Protein AF-A0A8X6YAW8-F1 (afdb_monomer_lite)

Radius of gyration: 24.0 Å; chains: 1; bounding box: 76×31×46 Å

Sequence (86 aa):
MAMSQIERVPDNEINNVGYHLPYRPVLTPTKTTKIRSVLDATARESGKPSLNDVLHKGSSLIELIPDILDRFRSTSQPTLRKPSCS

Secondary structure (DSSP, 8-state):
-PPPS--PPPTTTTTSS---PPP-----TT--PPPPP---TT---TTS--HHHHS---S-GGGGHHHHHHHHHHTT----------

pLDDT: mean 73.87, std 13.91, range [41.62, 93.56]

Structure (mmCIF, N/CA/C/O backbone):
data_AF-A0A8X6YAW8-F1
#
_entry.id   AF-A0A8X6YAW8-F1
#
loop_
_atom_site.group_PDB
_atom_site.id
_atom_site.type_symbol
_atom_site.label_atom_id
_atom_site.label_alt_id
_atom_site.label_comp_id
_atom_site.label_asym_id
_atom_site.label_entity_id
_atom_site.label_seq_id
_atom_site.pdbx_PDB_ins_code
_atom_site.Cartn_x
_atom_site.Cartn_y
_atom_site.Cartn_z
_atom_site.occupancy
_atom_site.B_iso_or_equiv
_atom_site.auth_seq_id
_atom_site.auth_comp_id
_atom_site.auth_asym_id
_atom_site.auth_atom_id
_atom_site.pdbx_PDB_model_num
ATOM 1 N N . MET A 1 1 ? 15.193 -10.238 20.781 1.00 41.62 1 MET A N 1
ATOM 2 C CA . MET A 1 1 ? 16.161 -9.773 19.766 1.00 41.62 1 MET A CA 1
ATOM 3 C C . MET A 1 1 ? 15.483 -9.919 18.413 1.00 41.62 1 MET A C 1
ATOM 5 O O . MET A 1 1 ? 15.339 -11.040 17.956 1.00 41.62 1 MET A O 1
ATOM 9 N N . ALA A 1 2 ? 14.927 -8.842 17.853 1.00 42.03 2 ALA A N 1
ATOM 10 C CA . ALA A 1 2 ? 14.234 -8.899 16.564 1.00 42.03 2 ALA A CA 1
ATOM 11 C C . ALA A 1 2 ? 15.196 -8.438 15.466 1.00 42.03 2 ALA A C 1
ATOM 13 O O . ALA A 1 2 ? 15.734 -7.335 15.548 1.00 42.03 2 ALA A O 1
ATOM 14 N N . MET A 1 3 ? 15.440 -9.321 14.500 1.00 46.12 3 MET A N 1
ATOM 15 C CA . MET A 1 3 ? 16.280 -9.073 13.332 1.00 46.12 3 MET A CA 1
ATOM 16 C C . MET A 1 3 ? 15.590 -8.094 12.373 1.00 46.12 3 MET A C 1
ATOM 18 O O . MET A 1 3 ? 14.369 -8.105 12.223 1.00 46.12 3 MET A O 1
ATOM 22 N N . SER A 1 4 ? 16.406 -7.216 11.794 1.00 48.81 4 SER A N 1
ATOM 23 C CA . SER A 1 4 ? 16.055 -6.098 10.916 1.00 48.81 4 SER A CA 1
ATOM 24 C C . SER A 1 4 ? 15.054 -6.475 9.814 1.00 48.81 4 SER A C 1
ATOM 26 O O . SER A 1 4 ? 15.280 -7.426 9.078 1.00 48.81 4 SER A O 1
ATOM 28 N N . GLN A 1 5 ? 13.987 -5.684 9.644 1.00 63.38 5 GLN A N 1
ATOM 29 C CA . GLN A 1 5 ? 13.055 -5.769 8.501 1.00 63.38 5 GLN A CA 1
ATOM 30 C C . GLN A 1 5 ? 13.633 -5.162 7.203 1.00 63.38 5 GLN A C 1
ATOM 32 O O . GLN A 1 5 ? 12.913 -4.987 6.223 1.00 63.38 5 GLN A O 1
ATOM 37 N N . ILE A 1 6 ? 14.909 -4.770 7.214 1.00 72.00 6 ILE A N 1
ATOM 38 C CA . ILE A 1 6 ? 15.605 -4.076 6.129 1.00 72.00 6 ILE A CA 1
ATOM 39 C C . ILE A 1 6 ? 16.941 -4.784 5.910 1.00 72.00 6 ILE A C 1
ATOM 41 O O . ILE A 1 6 ? 17.714 -4.946 6.859 1.00 72.00 6 ILE A O 1
ATOM 45 N N . GLU A 1 7 ? 17.212 -5.165 4.667 1.00 77.12 7 GLU A N 1
ATOM 46 C CA . GLU A 1 7 ? 18.436 -5.842 4.246 1.00 77.12 7 GLU A CA 1
ATOM 47 C C . GLU A 1 7 ? 19.212 -4.963 3.259 1.00 77.12 7 GLU A C 1
ATOM 49 O O . GLU A 1 7 ? 18.626 -4.256 2.434 1.00 77.12 7 GLU A O 1
ATOM 54 N N . ARG A 1 8 ? 20.545 -4.973 3.365 1.00 78.94 8 ARG A N 1
ATOM 55 C CA . ARG A 1 8 ? 21.412 -4.319 2.383 1.00 78.94 8 ARG A CA 1
ATOM 56 C C . ARG A 1 8 ? 21.474 -5.201 1.140 1.00 78.94 8 ARG A C 1
ATOM 58 O O . ARG A 1 8 ? 21.878 -6.351 1.246 1.00 78.94 8 ARG A O 1
ATOM 65 N N . VAL A 1 9 ? 21.165 -4.630 -0.022 1.00 79.62 9 VAL A N 1
ATOM 66 C CA . VAL A 1 9 ? 21.379 -5.300 -1.312 1.00 79.62 9 VAL A CA 1
ATOM 67 C C . VAL A 1 9 ? 22.883 -5.553 -1.483 1.00 79.62 9 VAL A C 1
ATOM 69 O O . VAL A 1 9 ? 23.656 -4.592 -1.377 1.00 79.62 9 VAL A O 1
ATOM 72 N N . PRO A 1 10 ? 23.325 -6.805 -1.682 1.00 84.50 10 PRO A N 1
ATOM 73 C CA . PRO A 1 10 ? 24.738 -7.100 -1.852 1.00 84.50 10 PRO A CA 1
ATOM 74 C C . PRO A 1 10 ? 25.253 -6.540 -3.185 1.00 84.50 10 PRO A C 1
ATOM 76 O O . PRO A 1 10 ? 24.512 -6.415 -4.159 1.00 84.50 10 PRO A O 1
ATOM 79 N N . ASP A 1 11 ? 26.533 -6.154 -3.221 1.00 84.38 11 ASP A N 1
ATOM 80 C CA . ASP A 1 11 ? 27.078 -5.324 -4.308 1.00 84.38 11 ASP A CA 1
ATOM 81 C C . ASP A 1 11 ? 27.023 -6.018 -5.690 1.00 84.38 11 ASP A C 1
ATOM 83 O O . ASP A 1 11 ? 26.967 -5.362 -6.730 1.00 84.38 11 ASP A O 1
ATOM 87 N N . ASN A 1 12 ? 26.978 -7.352 -5.703 1.00 84.50 12 ASN A N 1
ATOM 88 C CA . ASN A 1 12 ? 26.812 -8.184 -6.896 1.00 84.50 12 ASN A CA 1
ATOM 89 C C . ASN A 1 12 ? 25.381 -8.180 -7.467 1.00 84.50 12 ASN A C 1
ATOM 91 O O . ASN A 1 12 ? 25.203 -8.487 -8.642 1.00 84.50 12 ASN A O 1
ATOM 95 N N . GLU A 1 13 ? 24.374 -7.839 -6.664 1.00 80.44 13 GLU A N 1
ATOM 96 C CA . GLU A 1 13 ? 22.956 -7.849 -7.041 1.00 80.44 13 GLU A CA 1
ATOM 97 C C . GLU A 1 13 ? 22.421 -6.455 -7.383 1.00 80.44 13 GLU A C 1
ATOM 99 O O . GLU A 1 13 ? 21.302 -6.337 -7.873 1.00 80.44 13 GLU A O 1
ATOM 104 N N . ILE A 1 14 ? 23.227 -5.399 -7.213 1.00 77.69 14 ILE A N 1
ATOM 105 C CA . ILE A 1 14 ? 22.844 -4.008 -7.524 1.00 77.69 14 ILE A CA 1
ATOM 106 C C . ILE A 1 14 ? 22.377 -3.849 -8.980 1.00 77.69 14 ILE A C 1
ATOM 108 O O . ILE A 1 14 ? 21.504 -3.033 -9.265 1.00 77.69 14 ILE A O 1
ATOM 112 N N . ASN A 1 15 ? 22.955 -4.626 -9.900 1.00 79.00 15 ASN A N 1
ATOM 113 C CA . ASN A 1 15 ? 22.618 -4.585 -11.325 1.00 79.00 15 ASN A CA 1
ATOM 114 C C . ASN A 1 15 ? 21.548 -5.614 -11.730 1.00 79.00 15 ASN A C 1
ATOM 116 O O . ASN A 1 15 ? 21.164 -5.656 -12.900 1.00 79.00 15 ASN A O 1
ATOM 120 N N . ASN A 1 16 ? 21.081 -6.457 -10.804 1.00 81.31 16 ASN A N 1
ATOM 121 C CA . ASN A 1 16 ? 20.020 -7.412 -11.098 1.00 81.31 16 ASN A CA 1
ATOM 122 C C . ASN A 1 16 ? 18.671 -6.696 -11.196 1.00 81.31 16 ASN A C 1
ATOM 124 O O . ASN A 1 16 ? 18.441 -5.650 -10.589 1.00 81.31 16 ASN A O 1
ATOM 128 N N . VAL A 1 17 ? 17.749 -7.282 -11.960 1.00 73.50 17 VAL A N 1
ATOM 129 C CA . VAL A 1 17 ? 16.374 -6.784 -12.034 1.00 73.50 17 VAL A CA 1
ATOM 130 C C . VAL A 1 17 ? 15.707 -7.006 -10.676 1.00 73.50 17 VAL A C 1
ATOM 132 O O . VAL A 1 17 ? 15.315 -8.121 -10.339 1.00 73.50 17 VAL A O 1
ATOM 135 N N . GLY A 1 18 ? 15.591 -5.933 -9.899 1.00 71.44 18 GLY A N 1
ATOM 136 C CA . GLY A 1 18 ? 14.976 -5.916 -8.578 1.00 71.44 18 GLY A CA 1
ATOM 137 C C . GLY A 1 18 ? 14.220 -4.613 -8.332 1.00 71.44 18 GLY A C 1
ATOM 138 O O . GLY A 1 18 ? 14.522 -3.574 -8.919 1.00 71.44 18 GLY A O 1
ATOM 139 N N . TYR A 1 19 ? 13.211 -4.668 -7.463 1.00 72.56 19 TYR A N 1
ATOM 140 C CA . TYR A 1 19 ? 12.449 -3.495 -7.037 1.00 72.56 19 TYR A CA 1
ATOM 141 C C . TYR A 1 19 ? 12.830 -3.154 -5.597 1.00 72.56 19 TYR A C 1
ATOM 143 O O . TYR A 1 19 ? 12.532 -3.912 -4.675 1.00 72.56 19 TYR A O 1
ATOM 151 N N . HIS A 1 20 ? 13.477 -2.007 -5.397 1.00 73.38 20 HIS A N 1
ATOM 152 C CA . HIS A 1 20 ? 13.880 -1.527 -4.075 1.00 73.38 20 HIS A CA 1
ATOM 153 C C . HIS A 1 20 ? 13.130 -0.242 -3.729 1.00 73.38 20 HIS A C 1
ATOM 155 O O . HIS A 1 20 ? 13.056 0.682 -4.539 1.00 73.38 20 HIS A O 1
ATOM 161 N N . LEU A 1 21 ? 12.592 -0.168 -2.511 1.00 71.94 21 LEU A N 1
ATOM 162 C CA . LEU A 1 21 ? 11.974 1.053 -2.001 1.00 71.94 21 LEU A CA 1
ATOM 163 C C . LEU A 1 21 ? 13.042 1.893 -1.283 1.00 71.94 21 LEU A C 1
ATOM 165 O O . LEU A 1 21 ? 13.686 1.387 -0.360 1.00 71.94 21 LEU A O 1
ATOM 169 N N . PRO A 1 22 ? 13.254 3.163 -1.671 1.00 65.44 22 PRO A N 1
ATOM 170 C CA . PRO A 1 22 ? 14.234 4.015 -1.012 1.00 65.44 22 PRO A CA 1
ATOM 171 C C . PRO A 1 22 ? 13.815 4.273 0.439 1.00 65.44 22 PRO A C 1
ATOM 173 O O . PRO A 1 22 ? 12.770 4.863 0.708 1.00 65.44 22 PRO A O 1
ATOM 176 N N . TYR A 1 23 ? 14.650 3.853 1.388 1.00 68.25 23 TYR A N 1
ATOM 177 C CA . TYR A 1 23 ? 14.433 4.087 2.812 1.00 68.25 23 TYR A CA 1
ATOM 178 C C . TYR A 1 23 ? 15.195 5.335 3.277 1.00 68.25 23 TYR A C 1
ATOM 180 O O . TYR A 1 23 ? 16.421 5.394 3.177 1.00 68.25 23 TYR A O 1
ATOM 188 N N . ARG A 1 24 ? 14.484 6.340 3.807 1.00 61.97 24 ARG A N 1
ATOM 189 C CA . ARG A 1 24 ? 15.086 7.505 4.480 1.00 61.97 24 ARG A CA 1
ATOM 190 C C . ARG A 1 24 ? 14.431 7.723 5.848 1.00 61.97 24 ARG A C 1
ATOM 192 O O . ARG A 1 24 ? 13.225 7.965 5.895 1.00 61.97 24 ARG A O 1
ATOM 199 N N . PRO A 1 25 ? 15.182 7.662 6.962 1.00 61.88 25 PRO A N 1
ATOM 200 C CA . PRO A 1 25 ? 14.629 7.969 8.274 1.00 61.88 25 PRO A CA 1
ATOM 201 C C . PRO A 1 25 ? 14.350 9.473 8.392 1.00 61.88 25 PRO A C 1
ATOM 203 O O . PRO A 1 25 ? 15.248 10.296 8.223 1.00 61.88 25 PRO A O 1
ATOM 206 N N . VAL A 1 26 ? 13.107 9.837 8.713 1.00 61.19 26 VAL A N 1
ATOM 207 C CA . VAL A 1 26 ? 12.746 11.222 9.047 1.00 61.19 26 VAL A CA 1
ATOM 208 C C . VAL A 1 26 ? 12.975 11.426 10.543 1.00 61.19 26 VAL A C 1
ATOM 210 O O . VAL A 1 26 ? 12.193 10.964 11.374 1.00 61.19 26 VAL A O 1
ATOM 213 N N . LEU A 1 27 ? 14.074 12.094 10.892 1.00 66.25 27 LEU A N 1
ATOM 214 C CA . LEU A 1 27 ? 14.421 12.415 12.275 1.00 66.25 27 LEU A CA 1
ATOM 215 C C . LEU A 1 27 ? 13.817 13.767 12.649 1.00 66.25 27 LEU A C 1
ATOM 217 O O . LEU A 1 27 ? 14.102 14.777 12.014 1.00 66.25 27 LEU A O 1
ATOM 221 N N . THR A 1 28 ? 12.985 13.794 13.690 1.00 64.50 28 THR A N 1
ATOM 222 C CA . THR A 1 28 ? 12.484 15.050 14.264 1.00 64.50 28 THR A CA 1
ATOM 223 C C . THR A 1 28 ? 13.169 15.263 15.616 1.00 64.50 28 THR A C 1
ATOM 225 O O . THR A 1 28 ? 12.897 14.494 16.537 1.00 64.50 28 THR A O 1
ATOM 228 N N . PRO A 1 29 ? 14.049 16.269 15.773 1.00 65.25 29 PRO A N 1
ATOM 229 C CA . PRO A 1 29 ? 14.931 16.388 16.941 1.00 65.25 29 PRO A CA 1
ATOM 230 C C . PRO A 1 29 ? 14.191 16.572 18.277 1.00 65.25 29 PRO A C 1
ATOM 232 O O . PRO A 1 29 ? 14.737 16.273 19.332 1.00 65.25 29 PRO A O 1
ATOM 235 N N . THR A 1 30 ? 12.939 17.031 18.248 1.00 68.19 30 THR A N 1
ATOM 236 C CA . THR A 1 30 ? 12.145 17.369 19.442 1.00 68.19 30 THR A CA 1
ATOM 237 C C . THR A 1 30 ? 11.190 16.258 19.894 1.00 68.19 30 THR A C 1
ATOM 239 O O . THR A 1 30 ? 10.537 16.398 20.926 1.00 68.19 30 THR A O 1
ATOM 242 N N . LYS A 1 31 ? 11.050 15.164 19.131 1.00 62.88 31 LYS A N 1
ATOM 243 C CA . LYS A 1 31 ? 10.114 14.073 19.444 1.00 62.88 31 LYS A CA 1
ATOM 244 C C . LYS A 1 31 ? 10.859 12.759 19.661 1.00 62.88 31 LYS A C 1
ATOM 246 O O . LYS A 1 31 ? 11.495 12.244 18.754 1.00 62.88 31 LYS A O 1
ATOM 251 N N . THR A 1 32 ? 10.695 12.167 20.843 1.00 62.44 32 THR A N 1
ATOM 252 C CA . THR A 1 32 ? 11.234 10.846 21.228 1.00 62.44 32 THR A CA 1
ATOM 253 C C . THR A 1 32 ? 10.429 9.667 20.663 1.00 62.44 32 THR A C 1
ATOM 255 O O . THR A 1 32 ? 10.566 8.528 21.109 1.00 62.44 32 THR A O 1
ATOM 258 N N . THR A 1 33 ? 9.539 9.914 19.698 1.00 63.34 33 THR A N 1
ATOM 259 C CA . THR A 1 33 ? 8.687 8.869 19.126 1.00 63.34 33 THR A CA 1
ATOM 260 C C . THR A 1 33 ? 9.543 7.909 18.301 1.00 63.34 33 THR A C 1
ATOM 262 O O . THR A 1 33 ? 10.388 8.354 17.527 1.00 63.34 33 THR A O 1
ATOM 265 N N . LYS A 1 34 ? 9.325 6.591 18.445 1.00 65.50 34 LYS A N 1
ATOM 266 C CA . LYS A 1 34 ? 9.984 5.577 17.602 1.00 65.50 34 LYS A CA 1
ATOM 267 C C . LYS A 1 34 ? 9.872 5.988 16.127 1.00 65.50 34 LYS A C 1
ATOM 269 O O . LYS A 1 34 ? 8.769 6.287 15.664 1.00 65.50 34 LYS A O 1
ATOM 274 N N . ILE A 1 35 ? 11.000 6.010 15.415 1.00 67.94 35 ILE A N 1
ATOM 275 C CA . ILE A 1 35 ? 11.051 6.321 13.980 1.00 67.94 35 ILE A CA 1
ATOM 276 C C . ILE A 1 35 ? 10.128 5.338 13.250 1.00 67.94 35 ILE A C 1
ATOM 278 O O . ILE A 1 35 ? 10.241 4.128 13.441 1.00 67.94 35 ILE A O 1
ATOM 282 N N . ARG A 1 36 ? 9.205 5.858 12.435 1.00 67.62 36 ARG A N 1
ATOM 283 C CA . ARG A 1 36 ? 8.337 5.051 11.566 1.00 67.62 36 ARG A CA 1
ATOM 284 C C . ARG A 1 36 ? 8.860 5.140 10.138 1.00 67.62 36 ARG A C 1
ATOM 286 O O . ARG A 1 36 ? 9.011 6.243 9.619 1.00 67.62 36 ARG A O 1
ATOM 293 N N . SER A 1 37 ? 9.132 3.997 9.517 1.00 68.12 37 SER A N 1
ATOM 294 C CA . SER A 1 37 ? 9.391 3.913 8.083 1.00 68.12 37 SER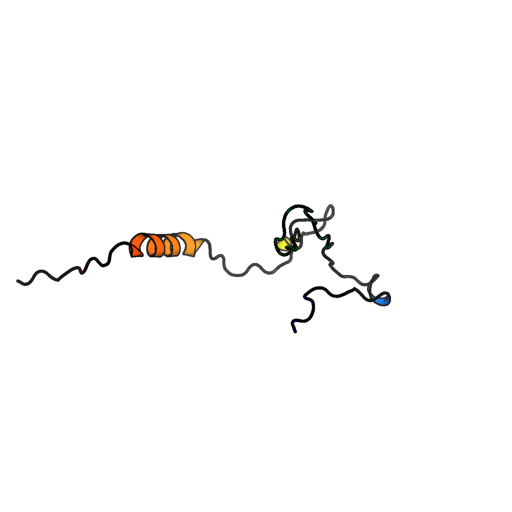 A CA 1
ATOM 295 C C . SER A 1 37 ? 8.073 4.126 7.330 1.00 68.12 37 SER A C 1
ATOM 297 O O . SER A 1 37 ? 7.082 3.452 7.603 1.00 68.12 37 SER A O 1
ATOM 299 N N . VAL A 1 38 ? 8.036 5.086 6.406 1.00 73.50 38 VAL A N 1
ATOM 300 C CA . VAL A 1 38 ? 6.918 5.257 5.468 1.00 73.50 38 VAL A CA 1
ATOM 301 C C . VAL A 1 38 ? 7.487 5.056 4.075 1.00 73.50 38 VAL A C 1
ATOM 303 O O . VAL A 1 38 ? 8.398 5.779 3.678 1.00 73.50 38 VAL A O 1
ATOM 306 N N . LEU A 1 39 ? 6.987 4.047 3.367 1.00 77.50 39 LEU A N 1
ATOM 307 C CA . LEU A 1 39 ? 7.393 3.741 2.002 1.00 77.50 39 LEU A CA 1
ATOM 308 C C . LEU A 1 39 ? 6.221 4.049 1.074 1.00 77.50 39 LEU A C 1
ATOM 310 O O . LEU A 1 39 ? 5.109 3.571 1.297 1.00 77.50 39 LEU A O 1
ATOM 314 N N . ASP A 1 40 ? 6.472 4.858 0.049 1.00 82.31 40 ASP A N 1
ATOM 315 C CA . ASP A 1 40 ? 5.468 5.179 -0.958 1.00 82.31 40 ASP A CA 1
ATOM 316 C C . ASP A 1 40 ? 5.422 4.081 -2.030 1.00 82.31 40 ASP A C 1
ATOM 318 O O . ASP A 1 40 ? 6.284 4.001 -2.903 1.00 82.31 40 ASP A O 1
ATOM 322 N N . ALA A 1 41 ? 4.401 3.228 -1.957 1.00 84.19 41 ALA A N 1
ATOM 323 C CA . ALA A 1 41 ? 4.154 2.161 -2.927 1.00 84.19 41 ALA A CA 1
ATOM 324 C C . ALA A 1 41 ? 3.446 2.645 -4.212 1.00 84.19 41 ALA A C 1
ATOM 326 O O . ALA A 1 41 ? 3.211 1.847 -5.122 1.00 84.19 41 ALA A O 1
ATOM 327 N N . THR A 1 42 ? 3.079 3.931 -4.292 1.00 81.94 42 THR A N 1
ATOM 328 C CA . THR A 1 42 ? 2.443 4.535 -5.477 1.00 81.94 42 THR A CA 1
ATOM 329 C C . THR A 1 42 ? 3.447 5.154 -6.446 1.00 81.94 42 THR A C 1
ATOM 331 O O . THR A 1 42 ? 3.113 5.358 -7.620 1.00 81.94 42 THR A O 1
ATOM 334 N N . ALA A 1 43 ? 4.674 5.402 -5.976 1.00 82.19 43 ALA A N 1
ATOM 335 C CA . ALA A 1 43 ? 5.772 5.903 -6.785 1.00 82.19 43 ALA A CA 1
ATOM 336 C C . ALA A 1 43 ? 5.988 5.008 -8.015 1.00 82.19 43 ALA A C 1
ATOM 338 O O . ALA A 1 43 ? 6.030 3.778 -7.921 1.00 82.19 43 ALA A O 1
ATOM 339 N N . ARG A 1 44 ? 6.102 5.641 -9.184 1.00 82.75 44 ARG A N 1
ATOM 340 C CA . ARG A 1 44 ? 6.293 4.973 -10.474 1.00 82.75 44 ARG A CA 1
ATOM 341 C C . ARG A 1 44 ? 7.216 5.783 -11.370 1.00 82.75 44 ARG A C 1
ATOM 343 O O . ARG A 1 44 ? 7.199 7.012 -11.339 1.00 82.75 44 ARG A O 1
ATOM 350 N N . GLU A 1 45 ? 7.996 5.085 -12.181 1.00 81.12 45 GLU A N 1
ATOM 351 C CA . GLU A 1 45 ? 8.718 5.684 -13.302 1.00 81.12 45 GLU A CA 1
ATOM 352 C C . GLU A 1 45 ? 7.745 5.916 -14.470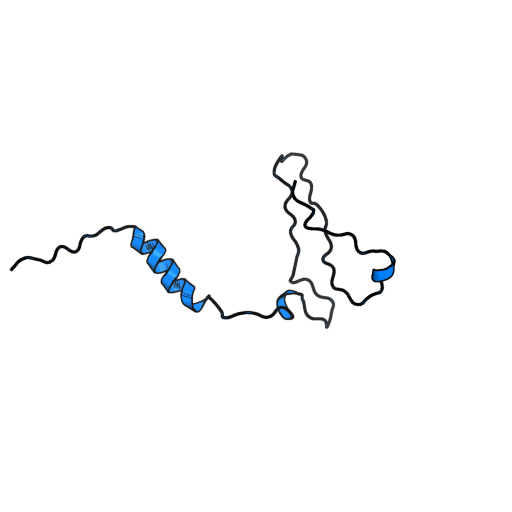 1.00 81.12 45 GLU A C 1
ATOM 354 O O . GLU A 1 45 ? 6.744 5.206 -14.602 1.00 81.12 45 GLU A O 1
ATOM 359 N N . SER A 1 46 ? 8.018 6.908 -15.322 1.00 84.81 46 SER A N 1
ATOM 360 C CA . SER A 1 46 ? 7.180 7.178 -16.495 1.00 84.81 46 SER A CA 1
ATOM 361 C C . SER A 1 46 ? 7.033 5.920 -17.360 1.00 84.81 46 SER A C 1
ATOM 363 O O . SER A 1 46 ? 8.023 5.313 -17.762 1.00 84.81 46 SER A O 1
ATOM 365 N N . GLY A 1 47 ? 5.790 5.508 -17.616 1.00 84.56 47 GLY A N 1
ATOM 366 C CA . GLY A 1 47 ? 5.479 4.315 -18.407 1.00 84.56 47 GLY A CA 1
ATOM 367 C C . GLY A 1 47 ? 5.644 2.969 -17.686 1.00 84.56 47 GLY A C 1
ATOM 368 O O . GLY A 1 47 ? 5.417 1.939 -18.317 1.00 84.56 47 GLY A O 1
ATOM 369 N N . LYS A 1 48 ? 5.994 2.939 -16.391 1.00 83.94 48 LYS A N 1
ATOM 370 C CA . LYS A 1 48 ? 6.100 1.699 -15.598 1.00 83.94 48 LYS A CA 1
ATOM 371 C C . LYS A 1 48 ? 5.015 1.627 -14.510 1.00 83.94 48 LYS A C 1
ATOM 373 O O . LYS A 1 48 ? 4.587 2.667 -14.006 1.00 83.94 48 LYS A O 1
ATOM 378 N N . PRO A 1 49 ? 4.541 0.421 -14.144 1.00 84.19 49 PRO A N 1
ATOM 379 C CA . PRO A 1 49 ? 3.548 0.263 -13.084 1.00 84.19 49 PRO A CA 1
ATOM 380 C C . PRO A 1 49 ? 4.161 0.538 -11.702 1.00 84.19 49 PRO A C 1
ATOM 382 O O . PRO A 1 49 ? 5.347 0.292 -11.479 1.00 84.19 49 PRO A O 1
ATOM 385 N N . SER A 1 50 ? 3.351 1.043 -10.768 1.00 87.25 50 SER A N 1
ATOM 386 C CA . SER A 1 50 ? 3.750 1.164 -9.358 1.00 87.25 50 SER A CA 1
ATOM 387 C C . SER A 1 50 ? 3.657 -0.182 -8.637 1.00 87.25 50 SER A C 1
ATOM 389 O O . SER A 1 50 ? 3.019 -1.116 -9.130 1.00 87.25 50 SER A O 1
ATOM 391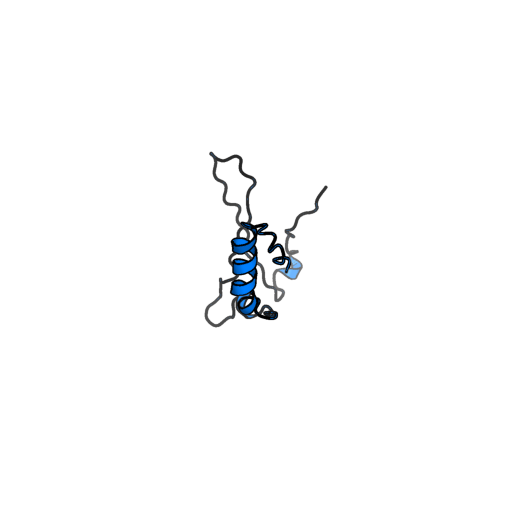 N N . LEU A 1 51 ? 4.231 -0.283 -7.433 1.00 85.12 51 LEU A N 1
ATOM 392 C CA . LEU A 1 51 ? 4.117 -1.494 -6.614 1.00 85.12 51 LEU A CA 1
ATOM 393 C C . LEU A 1 51 ? 2.642 -1.873 -6.380 1.00 85.12 51 LEU A C 1
ATOM 395 O O . LEU A 1 51 ? 2.262 -3.030 -6.533 1.00 85.12 51 LEU A O 1
ATOM 399 N N . ASN A 1 52 ? 1.787 -0.886 -6.112 1.00 87.94 52 ASN A N 1
ATOM 400 C CA . ASN A 1 52 ? 0.346 -1.097 -5.935 1.00 87.94 52 ASN A CA 1
ATOM 401 C C . ASN A 1 52 ? -0.388 -1.602 -7.194 1.00 87.94 52 ASN A C 1
ATOM 403 O O . ASN A 1 52 ? -1.507 -2.112 -7.078 1.00 87.94 52 ASN A O 1
ATOM 407 N N . ASP A 1 53 ? 0.196 -1.439 -8.383 1.00 86.62 53 ASP A N 1
ATOM 408 C CA . ASP A 1 53 ? -0.404 -1.883 -9.645 1.00 86.62 53 ASP A CA 1
ATOM 409 C C . ASP A 1 53 ? -0.045 -3.339 -9.971 1.00 86.62 53 ASP A C 1
ATOM 411 O O . ASP A 1 53 ? -0.842 -4.032 -10.598 1.00 86.62 53 ASP A O 1
ATOM 415 N N . VAL A 1 54 ? 1.132 -3.808 -9.539 1.00 87.00 54 VAL A N 1
ATOM 416 C CA . VAL A 1 54 ? 1.624 -5.172 -9.818 1.00 87.00 54 VAL A CA 1
ATOM 417 C C . VAL A 1 54 ? 1.297 -6.184 -8.721 1.00 87.00 54 VAL A C 1
ATOM 419 O O . VAL A 1 54 ? 1.358 -7.389 -8.959 1.00 87.00 54 VAL A O 1
ATOM 422 N N . LEU A 1 55 ? 0.949 -5.724 -7.517 1.00 86.81 55 LEU A N 1
ATOM 423 C CA . LEU A 1 55 ? 0.531 -6.609 -6.433 1.00 86.81 55 LEU A CA 1
ATOM 424 C C . LEU A 1 55 ? -0.845 -7.220 -6.722 1.00 86.81 55 LEU A C 1
ATOM 426 O O . LEU A 1 55 ? -1.793 -6.521 -7.087 1.00 86.81 55 LEU A O 1
ATOM 430 N N . HIS A 1 56 ? -0.971 -8.530 -6.499 1.00 83.00 56 HIS A N 1
ATOM 431 C CA . HIS A 1 56 ? -2.251 -9.221 -6.605 1.00 83.00 56 HIS A CA 1
ATOM 432 C C . HIS A 1 56 ? -3.232 -8.664 -5.566 1.00 83.00 56 HIS A C 1
ATOM 434 O O . HIS A 1 56 ? -3.033 -8.803 -4.358 1.00 83.00 56 HIS A O 1
ATOM 440 N N . LYS A 1 57 ? -4.300 -8.022 -6.043 1.00 81.44 57 LYS A N 1
ATOM 441 C CA . LYS A 1 57 ? -5.372 -7.503 -5.195 1.00 81.44 57 LYS A CA 1
ATOM 442 C C . LYS A 1 57 ? -6.325 -8.660 -4.910 1.00 81.44 57 LYS A C 1
ATOM 444 O O . LYS A 1 57 ? -6.992 -9.138 -5.822 1.00 81.44 57 LYS A O 1
ATOM 449 N N . GLY A 1 58 ? -6.347 -9.132 -3.664 1.00 85.06 58 GLY A N 1
ATOM 450 C CA . GLY A 1 58 ? -7.344 -10.106 -3.217 1.00 85.06 58 GLY A CA 1
ATOM 451 C C . GLY A 1 58 ? -8.773 -9.552 -3.310 1.00 85.06 58 GLY A C 1
ATOM 452 O O . GLY A 1 58 ? -8.992 -8.413 -3.725 1.00 85.06 58 GLY A O 1
ATOM 453 N N . SER A 1 59 ? -9.753 -10.355 -2.894 1.00 88.56 59 SER A N 1
ATOM 454 C CA . SER A 1 59 ? -11.166 -9.962 -2.862 1.00 88.56 59 SER A CA 1
ATOM 455 C C . SER A 1 59 ? -11.365 -8.626 -2.136 1.00 88.56 59 SER A C 1
ATOM 457 O O . SER A 1 59 ? -10.841 -8.419 -1.039 1.00 88.56 59 SER A O 1
ATOM 459 N N . SER A 1 60 ? -12.129 -7.714 -2.741 1.00 84.75 60 SER A N 1
ATOM 460 C CA . SER A 1 60 ? -12.418 -6.413 -2.139 1.00 84.75 60 SER A CA 1
ATOM 461 C C . SER A 1 60 ? -13.267 -6.588 -0.882 1.00 84.75 60 SER A C 1
ATOM 463 O O . SER A 1 60 ? -14.389 -7.078 -0.946 1.00 84.75 60 SER A O 1
ATOM 465 N N . LEU A 1 61 ? -12.760 -6.139 0.266 1.00 87.38 61 LEU A N 1
ATOM 466 C CA . LEU A 1 61 ? -13.528 -6.114 1.516 1.00 87.38 61 LEU A CA 1
ATOM 467 C C . LEU A 1 61 ? -14.429 -4.875 1.625 1.00 87.38 61 LEU A C 1
ATOM 469 O O . LEU A 1 61 ? -15.104 -4.707 2.637 1.00 87.38 61 LEU A O 1
ATOM 473 N N . ILE A 1 62 ? -14.448 -4.002 0.608 1.00 90.75 62 ILE A N 1
ATOM 474 C CA . ILE A 1 62 ? -15.270 -2.781 0.601 1.00 90.75 62 ILE A CA 1
ATOM 475 C C . ILE A 1 62 ? -16.751 -3.127 0.759 1.00 90.75 62 ILE A C 1
ATOM 477 O O . ILE A 1 62 ? -17.469 -2.443 1.482 1.00 90.75 62 ILE A O 1
ATOM 481 N N . GLU A 1 63 ? -17.183 -4.231 0.157 1.00 88.88 63 GLU A N 1
ATOM 482 C CA . GLU A 1 63 ? -18.557 -4.727 0.252 1.00 88.88 63 GLU A CA 1
ATOM 483 C C . GLU A 1 63 ? -18.945 -5.125 1.683 1.00 88.88 63 GLU A C 1
ATOM 485 O O . GLU A 1 63 ? -20.113 -5.041 2.044 1.00 88.88 63 GLU A O 1
ATOM 490 N N . LEU A 1 64 ? -17.972 -5.480 2.530 1.00 90.75 64 LEU A N 1
ATOM 491 C CA . LEU A 1 64 ? -18.195 -5.834 3.936 1.00 90.75 64 LEU A CA 1
ATOM 492 C C . LEU A 1 64 ? -18.166 -4.618 4.871 1.00 90.75 64 LEU A C 1
ATOM 494 O O . LEU A 1 64 ? -18.514 -4.745 6.047 1.00 90.75 64 LEU A O 1
ATOM 498 N N . ILE A 1 65 ? -17.732 -3.445 4.391 1.00 93.56 65 ILE A N 1
ATOM 499 C CA . ILE A 1 65 ? -17.621 -2.232 5.214 1.00 93.56 65 ILE A CA 1
ATOM 500 C C . ILE A 1 65 ? -18.972 -1.838 5.829 1.00 93.56 65 ILE A C 1
ATOM 502 O O . ILE A 1 65 ? -18.983 -1.596 7.039 1.00 93.56 65 ILE A O 1
ATOM 506 N N . PRO A 1 66 ? -20.101 -1.795 5.088 1.00 92.81 66 PRO A N 1
ATOM 507 C CA . PRO A 1 66 ? -21.399 -1.448 5.666 1.00 92.81 66 PRO A CA 1
ATOM 508 C C . PRO A 1 66 ? -21.776 -2.360 6.837 1.00 92.81 66 PRO A C 1
ATOM 510 O O . PRO A 1 66 ? -22.104 -1.866 7.913 1.00 92.81 66 PRO A O 1
ATOM 513 N N . ASP A 1 67 ? -21.621 -3.674 6.670 1.00 90.62 67 ASP A N 1
ATOM 514 C CA . ASP A 1 67 ? -21.951 -4.664 7.698 1.00 90.62 67 ASP A CA 1
ATOM 515 C C . ASP A 1 67 ? -21.041 -4.558 8.926 1.00 90.62 67 ASP A C 1
ATOM 517 O O . ASP A 1 67 ? -21.482 -4.721 10.065 1.00 90.62 67 ASP A O 1
ATOM 521 N N . ILE A 1 68 ? -19.745 -4.298 8.719 1.00 91.12 68 ILE A N 1
ATOM 522 C CA . ILE A 1 68 ? -18.792 -4.076 9.812 1.00 91.12 68 ILE A CA 1
ATOM 523 C C . ILE A 1 68 ? -19.193 -2.827 10.600 1.00 91.12 68 ILE A C 1
ATOM 525 O O . ILE A 1 68 ? -19.289 -2.886 11.827 1.00 91.12 68 ILE A O 1
ATOM 529 N N . LEU A 1 69 ? -19.450 -1.714 9.908 1.00 92.94 69 LEU A N 1
ATOM 530 C CA . LEU A 1 69 ? -19.846 -0.454 10.531 1.00 92.94 69 LEU A CA 1
ATOM 531 C C . LEU A 1 69 ? -21.168 -0.587 11.286 1.00 92.94 69 LEU A C 1
ATOM 533 O O . LEU A 1 69 ? -21.288 -0.060 12.392 1.00 92.94 69 LEU A O 1
ATOM 537 N N . ASP A 1 70 ? -22.139 -1.310 10.731 1.00 91.44 70 ASP A N 1
ATOM 538 C CA . ASP A 1 70 ? -23.426 -1.519 11.385 1.00 91.44 70 ASP A CA 1
ATOM 539 C C . ASP A 1 70 ? -23.281 -2.325 12.681 1.00 91.44 70 ASP A C 1
ATOM 541 O O . ASP A 1 70 ? -23.796 -1.918 13.725 1.00 91.44 70 ASP A O 1
ATOM 545 N N . ARG A 1 71 ? -22.468 -3.391 12.677 1.00 91.12 71 ARG A N 1
ATOM 546 C CA . ARG A 1 71 ? -22.132 -4.140 13.900 1.00 91.12 71 ARG A CA 1
ATOM 547 C C . ARG A 1 71 ? -21.461 -3.256 14.952 1.00 91.12 71 ARG A C 1
ATOM 549 O O . ARG A 1 71 ? -21.881 -3.281 16.104 1.00 91.12 71 ARG A O 1
ATOM 556 N N . PHE A 1 72 ? -20.473 -2.444 14.565 1.00 88.00 72 PHE A N 1
ATOM 557 C CA . PHE A 1 72 ? -19.785 -1.522 15.484 1.00 88.00 72 PHE A CA 1
ATOM 558 C C . PHE A 1 72 ? -20.720 -0.473 16.101 1.00 88.00 72 PHE A C 1
ATOM 560 O O . PHE A 1 72 ? -20.532 -0.067 17.248 1.00 88.00 72 PHE A O 1
ATOM 567 N N . ARG A 1 73 ? -21.726 -0.009 15.354 1.00 87.69 73 ARG A N 1
ATOM 568 C CA . ARG A 1 73 ? -22.692 0.990 15.840 1.00 87.69 73 ARG A CA 1
ATOM 569 C C . ARG A 1 73 ? -23.780 0.356 16.706 1.00 87.69 73 ARG A C 1
ATOM 571 O O . ARG A 1 73 ? -24.177 0.932 17.721 1.00 87.69 73 ARG A O 1
ATOM 578 N N . SER A 1 74 ? -24.214 -0.845 16.340 1.00 78.81 74 SER A N 1
ATOM 579 C CA . SER A 1 74 ? -25.284 -1.584 17.013 1.00 78.81 74 SER A CA 1
ATOM 580 C C . SER A 1 74 ? -24.839 -2.251 18.322 1.00 78.81 74 SER A C 1
ATOM 582 O O . SER A 1 74 ? -25.680 -2.565 19.161 1.00 78.81 74 SER A O 1
ATOM 584 N N . THR A 1 75 ? -23.531 -2.364 18.595 1.00 55.62 75 THR A N 1
ATOM 585 C CA . THR A 1 75 ? -22.998 -2.806 19.904 1.00 55.62 75 THR A CA 1
ATOM 586 C C . THR A 1 75 ? -23.225 -1.825 21.065 1.00 55.62 75 THR A C 1
ATOM 588 O O . THR A 1 75 ? -22.766 -2.076 22.175 1.00 55.62 75 THR A O 1
ATOM 591 N N . SER A 1 76 ? -23.965 -0.732 20.856 1.00 56.31 76 SER A N 1
ATOM 592 C CA . SER A 1 76 ? -24.421 0.161 21.931 1.00 56.31 76 SER A CA 1
ATOM 593 C C . SER A 1 76 ? -25.803 -0.190 22.509 1.00 56.31 76 SER A C 1
ATOM 595 O O . SER A 1 76 ? -26.298 0.541 23.366 1.00 56.31 76 SER A O 1
ATOM 597 N N . GLN A 1 77 ? -26.419 -1.321 22.135 1.00 51.16 77 GLN A N 1
ATOM 598 C CA . GLN A 1 77 ? -27.608 -1.817 22.839 1.00 51.16 77 GLN A CA 1
ATOM 599 C C . GLN A 1 77 ? -27.564 -3.317 23.163 1.00 51.16 77 GLN A C 1
ATOM 601 O O . GLN A 1 77 ? -27.868 -4.142 22.303 1.00 51.16 77 GLN A O 1
ATOM 606 N N . PRO A 1 78 ? -27.358 -3.702 24.438 1.00 50.59 78 PRO A N 1
ATOM 607 C CA . PRO A 1 78 ? -27.942 -4.922 24.966 1.00 50.59 78 PRO A CA 1
ATOM 608 C C . PRO A 1 78 ? -29.436 -4.661 25.218 1.00 50.59 78 PRO A C 1
ATOM 610 O O . PRO A 1 78 ? -29.882 -4.597 26.361 1.00 50.59 78 PRO A O 1
ATOM 613 N N . THR A 1 79 ? -30.241 -4.463 24.171 1.00 52.25 79 THR A N 1
ATOM 614 C CA . THR A 1 79 ? -31.693 -4.559 24.346 1.00 52.25 79 THR A CA 1
ATOM 615 C C . THR A 1 79 ? -32.061 -6.027 24.248 1.00 52.25 79 THR A C 1
ATOM 617 O O . THR A 1 79 ? -32.283 -6.583 23.176 1.00 52.25 79 THR A O 1
ATOM 620 N N . LEU A 1 80 ? -32.106 -6.663 25.423 1.00 52.28 80 LEU A N 1
ATOM 621 C CA . LEU A 1 80 ? -32.942 -7.830 25.670 1.00 52.28 80 LEU A CA 1
ATOM 622 C C . LEU A 1 80 ? -34.317 -7.527 25.051 1.00 52.28 80 LEU A C 1
ATOM 624 O O . LEU A 1 80 ? -35.143 -6.843 25.659 1.00 52.28 80 LEU A O 1
ATOM 628 N N . ARG A 1 81 ? -34.585 -8.011 23.836 1.00 55.44 81 ARG A N 1
ATOM 629 C CA . ARG A 1 81 ? -35.963 -8.162 23.380 1.00 55.44 81 ARG A CA 1
ATOM 630 C C . ARG A 1 81 ? -36.527 -9.301 24.217 1.00 55.44 81 ARG A C 1
ATOM 632 O O . ARG A 1 81 ? -36.424 -10.463 23.840 1.00 55.44 81 ARG A O 1
ATOM 639 N N . LYS A 1 82 ? -37.031 -8.974 25.412 1.00 52.91 82 LYS A N 1
ATOM 640 C CA . LYS A 1 82 ? -37.859 -9.908 26.172 1.00 52.91 82 LYS A CA 1
ATOM 641 C C . LYS A 1 82 ? -39.035 -10.274 25.263 1.00 52.91 82 LYS A C 1
ATOM 643 O O . LYS A 1 82 ? -39.701 -9.351 24.788 1.00 52.91 82 LYS A O 1
ATOM 648 N N . PRO A 1 83 ? -39.291 -11.562 24.991 1.00 54.62 83 PRO A N 1
ATOM 649 C CA . PRO A 1 83 ? -40.561 -11.937 24.401 1.00 54.62 83 PRO A CA 1
ATOM 650 C C . PRO A 1 83 ? -41.658 -11.504 25.376 1.00 54.62 83 PRO A C 1
ATOM 652 O O . PRO A 1 83 ? -41.576 -11.767 26.577 1.00 54.62 83 PRO A O 1
ATOM 655 N N . SER A 1 84 ? -42.644 -10.769 24.870 1.00 62.34 84 SER A N 1
ATOM 656 C CA . SER A 1 84 ? -43.867 -10.482 25.606 1.00 62.34 84 SER A CA 1
ATOM 657 C C . SER A 1 84 ? -44.539 -11.816 25.924 1.00 62.34 84 SER A C 1
ATOM 659 O O . SER A 1 84 ? -44.945 -12.518 24.997 1.00 62.34 84 SER A O 1
ATOM 661 N N . CYS A 1 85 ? -44.619 -12.186 27.204 1.00 47.91 85 CYS A N 1
ATOM 662 C CA . CYS A 1 85 ? -45.495 -13.276 27.622 1.00 47.91 85 CYS A CA 1
ATOM 663 C C . CYS A 1 85 ? -46.936 -12.913 27.251 1.00 47.91 85 CYS A C 1
ATOM 665 O O . CYS A 1 85 ? -47.411 -11.835 27.616 1.00 47.91 85 CYS A O 1
ATOM 667 N N . SER A 1 86 ? -47.582 -13.820 26.521 1.00 54.25 86 SER A N 1
ATOM 668 C CA . SER A 1 86 ? -49.036 -13.991 26.501 1.00 54.25 86 SER A CA 1
ATOM 669 C C . SER A 1 86 ? -49.526 -14.542 27.832 1.00 54.25 86 SER A C 1
ATOM 671 O O . SER A 1 86 ? -48.802 -15.419 28.362 1.00 54.25 86 SER A O 1
#

Organism: NCBI:txid2747483

Foldseek 3Di:
DDDDPDDDDDPVCPPPPD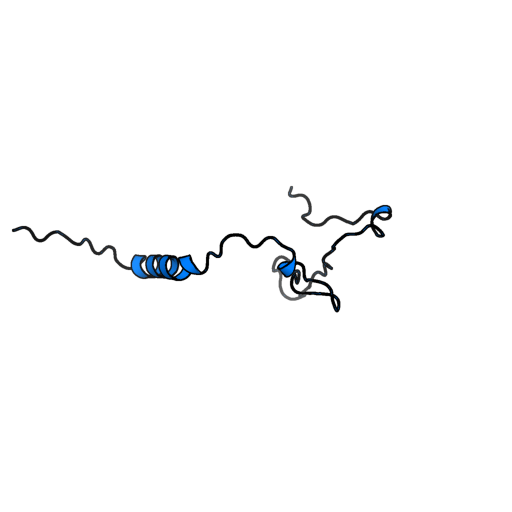DDFDWDFDDDPVDPDDTDTDTDQCDDDVPGHGNVRPDDDPDDCPVVVVVVVCVVVVVVDPPPPPPDDD

=== Feature glossary ===
A reading guide for the features in this record.

Start from the sequence.

  · This is the polypeptide sequence — one letter per residue, N-terminus first. Length ranges from a few dozen residues for small domains to over a thousand for large multi-domain proteins.

Fold it, and you get atomic coordinates and the backbone conformation that goes with them.

  · Structure coordinates are given as an mmCIF _atom_site loop: one row per atom with element, residue name, chain id, sequence number, and x/y/z position in Å. Only the four main-chain atoms per residue are included here; side chains are omitted to keep the record compact.

  · Backbone dihedral angles. Every residue except chain termini has a φ (preceding-C → N → Cα → C) and a ψ (N → Cα → C → next-N). They are reported in degrees following the IUPAC sign convention. Secondary structure is essentially a statement about which (φ, ψ) basin each residue occupies.

  · The SS8 string is DSSP's per-residue secondary-structure call. α-helix (H) means an i→i+4 H-bond ladder; β-strand (E) means the residue participates in a β-sheet; 3₁₀ (G) and π (I) are tighter and wider helices; T/S are turns/bends; '-' is loop.

  · SS3 is a coarse helix/strand/coil call (letters a/b/c) made by the P-SEA algorithm from inter-Cα distances and dihedrals. It is less detailed than DSSP but needs only Cα positions.

Summarize th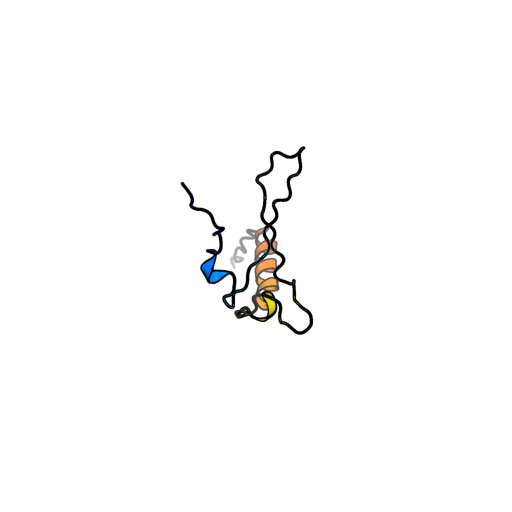e fold with a handful of shape descriptors and a per-residue structural alphabet.

  · Radius of gyration (Rg) is the root-mean-square distance of Cα atoms from their centroid — a single number for overall size and compactness. A globular domain of N residues has Rg ≈ 2.2·N^0.38 Å; an extended or disordered chain has a much larger Rg. The Cα contact count is the number of residue pairs whose Cα atoms are within 8 Å and are more than four positions apart in sequence — a standard proxy for tertiary packing density. The bounding box is the smallest axis-aligned box enclosing all Cα atoms.

  · The Foldseek 3Di string encodes local tertiary geometry as a 20-letter alphabet — one character per residue — derived from the relative positions of nearby Cα atoms. Unlike the amino-acid sequence, 3Di i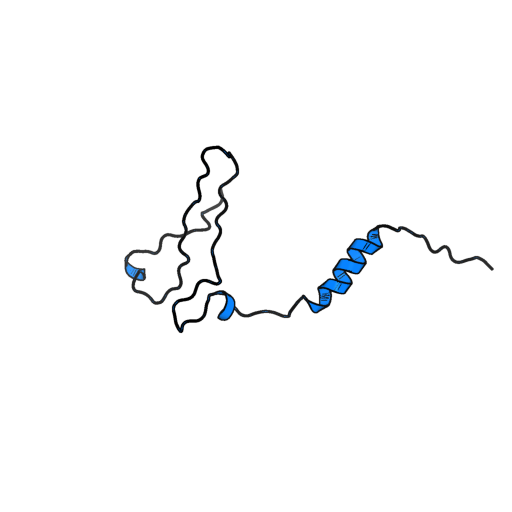s a direct function of the 3D structure, so two proteins with the same fold have similar 3Di strings even at low sequence identity.

  · Solvent-accessible surface area (SASA) is the area in Å² traced out by the centre of a 1.4 Å probe sphere (a water molecule) rolled over the protein's van der Waals surface (Shrake–Rupley / Lee–Richards construction). Buried residues have near-zero SASA; fully exposed residues can exceed 200 Å². The total SASA scales roughly with the number of surface residues.

Ask how reliable the model is.

  · pLDDT (predicted Local Distance Difference Test) is AlphaFold's per-residue confidence score, ranging from 0 to 100. Values above 90 indicate high confidence (typically well-packed cores); 70–90 is confident; 50–70 low confidence; below 50 usually means the region is disordered or the prediction is unreliable there. AlphaFold stores pLDDT in the mmCIF B-factor column.

  · B-factor (Debye–Waller factor) reflects atomic displacement in the crystal lattice. It is an experimental observable (units Å²), not a prediction; low values mean the atom is pinned down, high values mean it moves or is heterogeneous across the crystal.

  · Predicted Aligned Error (PAE) is an AlphaFold confidence matrix: entry (i, j) is the expected error in the position of residue j, in ångströms, when the prediction is superimposed on the true structure at residue i. Low PAE within a block of residues means that block is internally rigid and well-predicted; high PAE between two blocks means their relative placement is uncertain even if each block individually is confident.

Place it in context: what it resembles, what it is annotated as, and how it looks.

  · Nearest PDB neighbors are the top structural matches found by Foldseek when searching this structure against the entire Protein Data Bank. Each hit reports a TM-score (0 to 1; >0.5 almost always implies the same fold) and an E-value. These are *structural* homologs — they may share no detectable sequence similarity.

  · Functional annotations link the protein to curated databases. InterPro entries identify conserved domains and families by matching the sequence against member-database signatures (Pfam, PROSITE, CDD, …). Gene Ontology (GO) terms describe molecular function, biological process, and cellular component in a controlled vocabulary. CATH places the structure in a hierarchical fold classification (Class/Architecture/Topology/Homologous-superfamily). The organism is the source species.

  · Three diagnostic plots accompany the record. The Cα contact map visualizes the tertiary structure as a 2D adjacency matrix (8 Å cutoff, sequence-local contacts suppressed). The Ramachandran plot shows the distribution of backbone (φ, ψ) torsions, with points in the α and β basins reflecting secondary structure content. The PAE plot shows AlphaFold's inter-residue confidence as a color matrix.

  · Six rendered views show the 3D structure from the faces of a cube — i.e. along ±x, ±y, ±z. Rendering representation is drawn randomly per protein from cartoon (secondary-structure ribbons), sticks (backbone bonds), or molecular surface; coloring is either N→C rainbow (blue at the N-terminus through red at the C-terminus) or one color per chain.